Protein AF-A0A8I1JIL5-F1 (afdb_monomer_lite)

Sequence (78 aa):
MTQQPVDDIEIVAALFQLARSGAIYTKEVLLIEAKKLFPDVPEERLLDCRRQLGERLKGSDYLGYSDEYDRQRRRKAS

Foldseek 3Di:
DPDDDDDLVVLLVVLVVVVVVVPDDDPVVSLVVSCVVCVPDDSVSSVVSVVVNVVCVVPPCPVVVVVVVVVVVVVVVD

Radius of gyration: 16.39 Å; chains: 1; bounding box: 41×23×46 Å

Secondary structure (DSSP, 8-state):
--PPPPPHHHHHHHHHHHHHTSS--SHHHHHHHHHHH-TTS-HHHHHHHHHHHHHHHHH--GGGHHHHHHHHHHHHT-

Organism: Pseudomonas putida (NCBI:txid303)

pLDDT: mean 82.48, std 12.1, range [37.72, 95.0]

Structure (mmCIF, N/CA/C/O backbone):
data_AF-A0A8I1JIL5-F1
#
_entry.id   AF-A0A8I1JIL5-F1
#
loop_
_atom_site.group_PDB
_atom_site.id
_atom_site.type_symbol
_atom_site.label_atom_id
_atom_site.label_alt_id
_atom_site.label_comp_id
_atom_site.label_asym_id
_atom_site.label_entity_id
_atom_site.label_seq_id
_atom_site.pdbx_PDB_ins_code
_atom_site.Cartn_x
_atom_site.Cartn_y
_atom_site.Cartn_z
_atom_site.occupancy
_atom_site.B_iso_or_equiv
_atom_site.auth_seq_id
_atom_site.auth_comp_id
_atom_site.auth_asym_id
_atom_site.auth_atom_id
_atom_site.pdbx_PDB_model_num
ATOM 1 N N . MET A 1 1 ? -26.007 -1.118 11.881 1.00 37.72 1 MET A N 1
ATOM 2 C CA . MET A 1 1 ? -25.633 -1.491 10.500 1.00 37.72 1 MET A CA 1
ATOM 3 C C . MET A 1 1 ? -24.357 -2.304 10.605 1.00 37.72 1 MET A C 1
ATOM 5 O O . MET A 1 1 ? -23.373 -1.773 11.096 1.00 37.72 1 MET A O 1
ATOM 9 N N . THR A 1 2 ? -24.386 -3.593 10.279 1.00 46.72 2 THR A N 1
ATOM 10 C CA . THR A 1 2 ? -23.179 -4.431 10.246 1.00 46.72 2 THR A CA 1
ATOM 11 C C . THR A 1 2 ? -22.372 -4.032 9.016 1.00 46.72 2 THR A C 1
ATOM 13 O O . THR A 1 2 ? -22.764 -4.369 7.901 1.00 46.72 2 THR A O 1
ATOM 16 N N . GLN A 1 3 ? -21.308 -3.246 9.198 1.00 57.94 3 GLN A N 1
ATOM 17 C CA . GLN A 1 3 ? -20.343 -3.005 8.126 1.00 57.94 3 GLN A CA 1
ATOM 18 C C . GLN A 1 3 ? -19.742 -4.355 7.732 1.00 57.94 3 GLN A C 1
ATOM 20 O O . GLN A 1 3 ? -19.251 -5.094 8.587 1.00 57.94 3 GLN A O 1
ATOM 25 N N . GLN A 1 4 ? -19.850 -4.712 6.454 1.00 61.56 4 GLN A N 1
ATOM 26 C CA . GLN A 1 4 ? -19.128 -5.864 5.934 1.00 61.56 4 GLN A CA 1
ATOM 27 C C . GLN A 1 4 ? -17.624 -5.584 6.059 1.00 61.56 4 GLN A C 1
ATOM 29 O O . GLN A 1 4 ? -17.205 -4.450 5.812 1.00 61.56 4 GLN A O 1
ATOM 34 N N . PRO A 1 5 ? -16.815 -6.574 6.466 1.00 77.62 5 PRO A N 1
ATOM 35 C CA . PRO A 1 5 ? -15.376 -6.391 6.549 1.00 77.62 5 PRO A CA 1
ATOM 36 C C . PRO A 1 5 ? -14.819 -6.069 5.157 1.00 77.62 5 PRO A C 1
ATOM 38 O O . PRO A 1 5 ? -15.039 -6.826 4.215 1.00 77.62 5 PRO A O 1
ATOM 41 N N . VAL A 1 6 ? -14.109 -4.943 5.050 1.00 84.25 6 VAL A N 1
ATOM 42 C CA . VAL A 1 6 ? -13.361 -4.533 3.849 1.00 84.25 6 VAL A CA 1
ATOM 43 C C . VAL A 1 6 ? -12.366 -5.628 3.461 1.00 84.25 6 VAL A C 1
ATOM 45 O O . VAL A 1 6 ? -11.698 -6.181 4.343 1.00 84.25 6 VAL A O 1
ATOM 48 N N . ASP A 1 7 ? -12.250 -5.921 2.166 1.00 92.44 7 ASP A N 1
ATOM 49 C CA . ASP A 1 7 ? -11.316 -6.917 1.625 1.00 92.44 7 ASP A CA 1
ATOM 50 C C . ASP A 1 7 ? -9.883 -6.346 1.527 1.00 92.44 7 ASP A C 1
ATOM 52 O O . ASP A 1 7 ? -9.670 -5.156 1.288 1.00 92.44 7 ASP A O 1
ATOM 56 N N . ASP A 1 8 ? -8.872 -7.201 1.677 1.00 92.50 8 ASP A N 1
ATOM 57 C CA . ASP A 1 8 ? -7.457 -6.840 1.542 1.00 92.50 8 ASP A CA 1
ATOM 58 C C . ASP A 1 8 ? -7.162 -6.229 0.169 1.00 92.50 8 ASP A C 1
ATOM 60 O O . ASP A 1 8 ? -6.356 -5.305 0.057 1.00 92.50 8 ASP A O 1
ATOM 64 N N . ILE A 1 9 ? -7.834 -6.694 -0.892 1.00 92.12 9 ILE A N 1
ATOM 65 C CA . ILE A 1 9 ? -7.620 -6.144 -2.235 1.00 92.12 9 ILE A CA 1
ATOM 66 C C . ILE A 1 9 ? -8.069 -4.683 -2.349 1.00 92.12 9 ILE A C 1
ATOM 68 O O . ILE A 1 9 ? -7.417 -3.900 -3.044 1.00 92.12 9 ILE A O 1
ATOM 72 N N . GLU A 1 10 ? -9.128 -4.304 -1.634 1.00 93.12 10 GLU A N 1
ATOM 73 C CA . GLU A 1 10 ? -9.626 -2.929 -1.577 1.00 93.12 10 GLU A CA 1
ATOM 74 C C . GLU A 1 10 ? -8.651 -2.039 -0.799 1.00 93.12 10 GLU A C 1
ATOM 76 O O . GLU A 1 10 ? -8.329 -0.935 -1.244 1.00 93.12 10 GLU A O 1
ATOM 81 N N . ILE A 1 11 ? -8.094 -2.553 0.304 1.00 94.38 11 ILE A N 1
ATOM 82 C CA . ILE A 1 11 ? -7.049 -1.866 1.076 1.00 94.38 11 ILE A CA 1
ATOM 83 C C . ILE A 1 11 ? -5.810 -1.654 0.202 1.00 94.38 11 ILE A C 1
ATOM 85 O O . ILE A 1 11 ? -5.305 -0.536 0.108 1.00 94.38 11 ILE A O 1
ATOM 89 N N . VAL A 1 12 ? -5.333 -2.690 -0.493 1.00 93.38 12 VAL A N 1
ATOM 90 C CA . VAL A 1 12 ? -4.169 -2.601 -1.392 1.00 93.38 12 VAL A CA 1
ATOM 91 C C . VAL A 1 12 ? -4.399 -1.576 -2.508 1.00 93.38 12 VAL A C 1
ATOM 93 O O . VAL A 1 12 ? -3.499 -0.788 -2.812 1.00 93.38 12 VAL A O 1
ATOM 96 N N . ALA A 1 13 ? -5.594 -1.546 -3.103 1.00 92.62 13 ALA A N 1
ATOM 97 C CA . ALA A 1 13 ? -5.942 -0.571 -4.133 1.00 92.62 13 ALA A CA 1
ATOM 98 C C . ALA A 1 13 ? -5.946 0.868 -3.588 1.00 92.62 13 ALA A C 1
ATOM 100 O O . ALA A 1 13 ? -5.378 1.764 -4.218 1.00 92.62 13 ALA A O 1
ATOM 101 N N . ALA A 1 14 ? -6.513 1.092 -2.399 1.00 91.62 14 ALA A N 1
ATOM 102 C CA . ALA A 1 14 ? -6.507 2.398 -1.745 1.00 91.62 14 ALA A CA 1
ATOM 103 C C . ALA A 1 14 ? -5.083 2.858 -1.383 1.00 91.62 14 ALA A C 1
ATOM 105 O O . ALA A 1 14 ? -4.716 4.005 -1.641 1.00 91.62 14 ALA A O 1
ATOM 106 N N . LEU A 1 15 ? -4.241 1.955 -0.867 1.00 91.25 15 LEU A N 1
ATOM 107 C CA . LEU A 1 15 ? -2.826 2.233 -0.601 1.00 91.25 15 LEU A CA 1
ATOM 108 C C . LEU A 1 15 ? -2.074 2.628 -1.880 1.00 91.25 15 LEU A C 1
ATOM 110 O O . LEU A 1 15 ? -1.260 3.551 -1.857 1.00 91.25 15 LEU A O 1
ATOM 114 N N . PHE A 1 16 ? -2.360 1.969 -3.006 1.00 89.94 16 PHE A N 1
ATOM 115 C CA . PHE A 1 16 ? -1.773 2.330 -4.296 1.00 89.94 16 PHE A CA 1
ATOM 116 C C . PHE A 1 16 ? -2.210 3.726 -4.760 1.00 89.94 16 PHE A C 1
ATOM 118 O O . PHE A 1 16 ? -1.375 4.507 -5.220 1.00 89.94 16 PHE A O 1
ATOM 125 N N . GLN A 1 17 ? -3.493 4.070 -4.610 1.00 89.44 17 GLN A N 1
ATOM 126 C CA . GLN A 1 17 ? -4.002 5.408 -4.931 1.00 89.44 17 GLN A CA 1
ATOM 127 C C . GLN A 1 17 ? -3.347 6.489 -4.061 1.00 89.44 17 GLN A C 1
ATOM 129 O O . GLN A 1 17 ? -2.885 7.504 -4.586 1.00 89.44 17 GLN A O 1
ATOM 134 N N . LEU A 1 18 ? -3.238 6.240 -2.753 1.00 87.81 18 LEU A N 1
ATOM 135 C CA . LEU A 1 18 ? -2.548 7.110 -1.801 1.00 87.81 18 LEU A CA 1
ATOM 136 C C . LEU A 1 18 ? -1.081 7.324 -2.200 1.00 87.81 18 LEU A C 1
ATOM 138 O O . LEU A 1 18 ? -0.630 8.466 -2.281 1.00 87.81 18 LEU A O 1
ATOM 142 N N . ALA A 1 19 ? -0.357 6.257 -2.545 1.00 84.75 19 ALA A N 1
ATOM 143 C CA . ALA A 1 19 ? 1.025 6.350 -3.015 1.00 84.75 19 ALA A CA 1
ATOM 144 C C . ALA A 1 19 ? 1.155 7.125 -4.343 1.00 84.75 19 ALA A C 1
ATOM 146 O O . ALA A 1 19 ? 2.089 7.907 -4.515 1.00 84.75 19 ALA A O 1
ATOM 147 N N . ARG A 1 20 ? 0.204 6.963 -5.276 1.00 84.25 20 ARG A N 1
ATOM 148 C CA . ARG A 1 20 ? 0.187 7.692 -6.559 1.00 84.25 20 ARG A CA 1
ATOM 149 C C . ARG A 1 20 ? -0.196 9.163 -6.447 1.00 84.25 20 ARG A C 1
ATOM 151 O O . ARG A 1 20 ? 0.102 9.911 -7.374 1.00 84.25 20 ARG A O 1
ATOM 158 N N . SER A 1 21 ? -0.850 9.580 -5.364 1.00 80.94 21 SER A N 1
ATOM 159 C CA . SER A 1 21 ? -1.279 10.973 -5.174 1.00 80.94 21 SER A CA 1
ATOM 160 C C . SER A 1 21 ? -0.114 11.970 -5.144 1.00 80.94 21 SER A C 1
ATOM 162 O O . SER A 1 21 ? -0.327 13.167 -5.311 1.00 80.94 21 SER A O 1
ATOM 164 N N . GLY A 1 22 ? 1.116 11.494 -4.912 1.00 63.81 22 GLY A N 1
ATOM 165 C CA . GLY A 1 22 ? 2.298 12.343 -4.782 1.00 63.81 22 GLY A CA 1
ATOM 166 C C . GLY A 1 22 ? 2.328 13.157 -3.487 1.00 63.81 22 GLY A C 1
ATOM 167 O O . GLY A 1 22 ? 3.274 13.898 -3.275 1.00 63.81 22 GLY A O 1
ATOM 168 N N . ALA A 1 23 ? 1.337 13.025 -2.599 1.00 66.00 23 ALA A N 1
ATOM 169 C CA . ALA A 1 23 ? 1.326 13.690 -1.294 1.00 66.00 23 ALA A CA 1
ATOM 170 C C . ALA A 1 23 ? 2.080 12.895 -0.210 1.00 66.00 23 ALA A C 1
ATOM 172 O O . ALA A 1 23 ? 2.400 13.428 0.851 1.00 66.00 23 ALA A O 1
ATOM 173 N N . ILE A 1 24 ? 2.362 11.615 -0.468 1.00 69.44 24 ILE A N 1
ATOM 174 C CA . ILE A 1 24 ? 2.890 10.668 0.514 1.00 69.44 24 ILE A CA 1
ATOM 175 C C . ILE A 1 24 ? 4.274 10.205 0.074 1.00 69.44 24 ILE A C 1
ATOM 177 O O . ILE A 1 24 ? 4.418 9.423 -0.862 1.00 69.44 24 ILE A O 1
ATOM 181 N N . TYR A 1 25 ? 5.294 10.693 0.776 1.00 66.19 25 TYR A N 1
ATOM 182 C CA . TYR A 1 25 ? 6.699 10.478 0.419 1.00 66.19 25 TYR A CA 1
ATOM 183 C C . TYR A 1 25 ? 7.395 9.417 1.277 1.00 66.19 25 TYR A C 1
ATOM 185 O O . TYR A 1 25 ? 8.521 9.025 0.975 1.00 66.19 25 TYR A O 1
ATOM 193 N N . THR A 1 26 ? 6.747 8.938 2.346 1.00 79.88 26 THR A N 1
ATOM 194 C CA . THR A 1 26 ? 7.325 7.929 3.241 1.00 79.88 26 THR A CA 1
ATOM 195 C C . THR A 1 26 ? 6.340 6.817 3.583 1.00 79.88 26 THR A C 1
ATOM 197 O O . THR A 1 26 ? 5.116 6.982 3.554 1.00 79.88 26 THR A O 1
ATOM 200 N N . LYS A 1 27 ? 6.898 5.655 3.939 1.00 80.25 27 LYS A N 1
ATOM 201 C CA . LYS A 1 27 ? 6.145 4.456 4.335 1.00 80.25 27 LYS A CA 1
ATOM 202 C C . LYS A 1 27 ? 5.364 4.654 5.642 1.00 80.25 27 LYS A C 1
ATOM 204 O O . LYS A 1 27 ? 4.377 3.953 5.860 1.00 80.25 27 LYS A O 1
ATOM 209 N N . GLU A 1 28 ? 5.806 5.577 6.495 1.00 84.50 28 GLU A N 1
ATOM 210 C CA . GLU A 1 28 ? 5.155 5.967 7.748 1.00 84.50 28 GLU A CA 1
ATOM 211 C C . GLU A 1 28 ? 3.918 6.828 7.480 1.00 84.50 28 GLU A C 1
ATOM 213 O O . GLU A 1 28 ? 2.852 6.543 8.019 1.00 84.50 28 GLU A O 1
ATOM 218 N N . VAL A 1 29 ? 4.031 7.830 6.599 1.00 85.88 29 VAL A N 1
ATOM 219 C CA . VAL A 1 29 ? 2.894 8.687 6.225 1.00 85.88 29 VAL A CA 1
ATOM 220 C C . VAL A 1 29 ? 1.810 7.861 5.533 1.00 85.88 29 VAL A C 1
ATOM 222 O O . VAL A 1 29 ? 0.634 8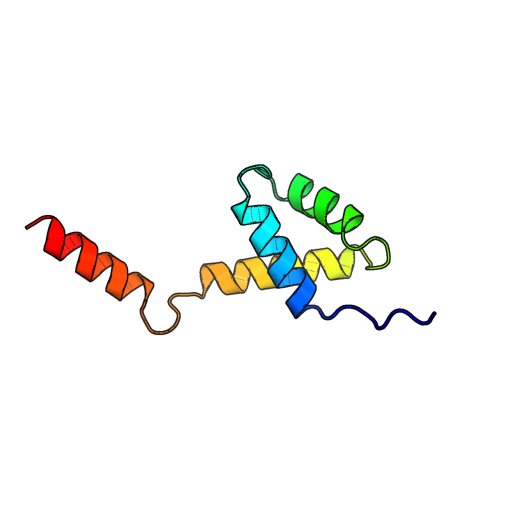.014 5.850 1.00 85.88 29 VAL A O 1
ATOM 225 N N . LEU A 1 30 ? 2.195 6.913 4.670 1.00 87.56 30 LEU A N 1
ATOM 226 C CA . LEU A 1 30 ? 1.241 6.007 4.02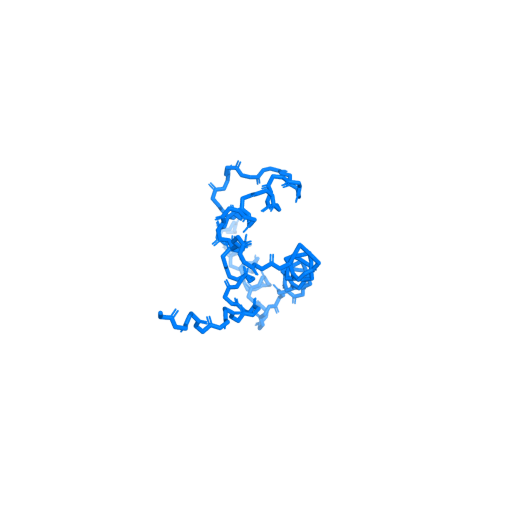5 1.00 87.56 30 LEU A CA 1
ATOM 227 C C . LEU A 1 30 ? 0.425 5.204 5.048 1.00 87.56 30 LEU A C 1
ATOM 229 O O . LEU A 1 30 ? -0.781 5.046 4.885 1.00 87.56 30 LEU A O 1
ATOM 233 N N . LEU A 1 31 ? 1.069 4.720 6.113 1.00 88.81 31 LEU A N 1
ATOM 234 C CA . LEU A 1 31 ? 0.403 3.953 7.165 1.00 88.81 31 LEU A CA 1
ATOM 235 C C . LEU A 1 31 ? -0.515 4.831 8.028 1.00 88.81 31 LEU A C 1
ATOM 237 O O . LEU A 1 31 ? -1.595 4.387 8.405 1.00 88.81 31 LEU A O 1
ATOM 241 N N . ILE A 1 32 ? -0.113 6.071 8.323 1.00 91.12 32 ILE A N 1
ATOM 242 C CA . ILE A 1 32 ? -0.955 7.037 9.047 1.00 91.12 32 ILE A CA 1
ATOM 243 C C . ILE A 1 32 ? -2.233 7.330 8.256 1.00 91.12 32 ILE A C 1
ATOM 245 O O . ILE A 1 32 ? -3.324 7.267 8.818 1.00 91.12 32 ILE A O 1
ATOM 249 N N . GLU A 1 33 ? -2.117 7.608 6.957 1.00 90.94 33 GLU A N 1
ATOM 250 C CA . GLU A 1 33 ? -3.283 7.863 6.103 1.00 90.94 33 GLU A CA 1
ATOM 251 C C . GLU A 1 33 ? -4.152 6.609 5.934 1.00 90.94 33 GLU A C 1
ATOM 253 O O . GLU A 1 33 ? -5.376 6.696 5.992 1.00 90.94 33 GLU A O 1
ATOM 258 N N . ALA A 1 34 ? -3.543 5.425 5.835 1.00 90.50 34 ALA A N 1
ATOM 259 C CA . ALA A 1 34 ? -4.278 4.163 5.795 1.00 90.50 34 ALA A CA 1
ATOM 260 C C . ALA A 1 34 ? -5.111 3.925 7.065 1.00 90.50 34 ALA A C 1
ATOM 262 O O . ALA A 1 34 ? -6.265 3.524 6.962 1.00 90.50 34 ALA A O 1
ATOM 263 N N . LYS A 1 35 ? -4.566 4.227 8.254 1.00 93.12 35 LYS A N 1
ATOM 264 C CA . LYS A 1 35 ? -5.302 4.131 9.529 1.00 93.12 35 LYS A CA 1
ATOM 265 C C . LYS A 1 35 ? -6.487 5.095 9.599 1.00 93.12 35 LYS A C 1
ATOM 267 O O . LYS A 1 35 ? -7.489 4.772 10.224 1.00 93.12 35 LYS A O 1
ATOM 272 N N . LYS A 1 36 ? -6.394 6.270 8.967 1.00 92.81 36 LYS A N 1
ATOM 273 C CA . LYS A 1 36 ? -7.525 7.210 8.873 1.00 92.81 36 LYS A CA 1
ATOM 274 C C . LYS A 1 36 ? -8.615 6.690 7.940 1.00 92.81 36 LYS A C 1
ATOM 276 O O . LYS A 1 36 ? -9.792 6.878 8.226 1.00 92.81 36 LYS A O 1
ATOM 281 N N . LEU A 1 37 ? -8.220 6.060 6.832 1.00 91.81 37 LEU A N 1
ATOM 282 C CA . LEU A 1 37 ? -9.145 5.512 5.839 1.00 91.81 37 LEU A CA 1
ATOM 283 C C . LEU A 1 37 ? -9.839 4.233 6.333 1.00 91.81 37 LEU A C 1
ATOM 285 O O . LEU A 1 37 ? -10.999 3.995 6.012 1.00 91.81 37 LEU A O 1
ATOM 289 N N . PHE A 1 38 ? -9.126 3.430 7.125 1.00 93.19 38 PHE A N 1
ATOM 290 C CA . PHE A 1 38 ? -9.561 2.131 7.632 1.00 93.19 38 PHE A CA 1
ATOM 291 C C . PHE A 1 38 ? -9.394 2.048 9.161 1.00 93.19 38 PHE A C 1
ATOM 293 O O . PHE A 1 38 ? -8.557 1.283 9.646 1.00 93.19 38 PHE A O 1
ATOM 300 N N . PRO A 1 39 ? -10.165 2.829 9.941 1.00 92.94 39 PRO A N 1
ATOM 301 C CA . PRO A 1 39 ? -9.985 2.926 11.392 1.00 92.94 39 PRO A CA 1
ATOM 302 C C . PRO A 1 39 ? -10.274 1.613 12.131 1.00 92.94 39 PRO A C 1
ATOM 304 O O . PRO A 1 39 ? -9.671 1.347 13.167 1.00 92.94 39 PRO A O 1
ATOM 307 N N . ASP A 1 40 ? -11.156 0.778 11.580 1.00 93.31 40 ASP A N 1
ATOM 308 C CA . ASP A 1 40 ? -11.551 -0.506 12.168 1.00 93.31 40 ASP A CA 1
ATOM 309 C C . ASP A 1 40 ? -10.629 -1.668 11.758 1.00 93.31 40 ASP A C 1
ATOM 311 O O . ASP A 1 40 ? -10.801 -2.802 12.210 1.00 93.31 40 ASP A O 1
ATOM 315 N N . VAL A 1 41 ? -9.643 -1.414 10.889 1.00 92.56 41 VAL A N 1
ATOM 316 C CA . VAL A 1 41 ? -8.698 -2.434 10.428 1.00 92.56 41 VAL A CA 1
ATOM 317 C C . VAL A 1 41 ? -7.461 -2.439 11.333 1.00 92.56 41 VAL A C 1
ATOM 319 O O . VAL A 1 41 ? -6.810 -1.404 11.489 1.00 92.56 41 VAL A O 1
ATOM 322 N N . PRO A 1 42 ? -7.071 -3.600 11.896 1.00 93.69 42 PRO A N 1
ATOM 323 C CA . PRO A 1 42 ? -5.859 -3.706 12.697 1.00 93.69 42 PRO A CA 1
ATOM 324 C C . PRO A 1 42 ? -4.613 -3.268 11.923 1.00 93.69 42 PRO A C 1
ATOM 326 O O . PRO A 1 42 ? -4.441 -3.593 10.747 1.00 93.69 42 PRO A O 1
ATOM 329 N N . GLU A 1 43 ? -3.694 -2.592 12.609 1.00 92.19 43 GLU A N 1
ATOM 330 C CA . GLU A 1 43 ? -2.451 -2.102 12.007 1.00 92.19 43 GLU A CA 1
ATOM 331 C C . GLU A 1 43 ? -1.624 -3.212 11.348 1.00 92.19 43 GLU A C 1
ATOM 333 O O . GLU A 1 43 ? -1.076 -3.005 10.267 1.00 92.19 43 GLU A O 1
ATOM 338 N N . GLU A 1 44 ? -1.576 -4.400 11.952 1.00 94.19 44 GLU A N 1
ATOM 339 C CA . GLU A 1 44 ? -0.890 -5.567 11.389 1.00 94.19 44 GLU A CA 1
ATOM 340 C C . GLU A 1 44 ? -1.424 -5.931 9.996 1.00 94.19 44 GLU A C 1
ATOM 342 O O . GLU A 1 44 ? -0.650 -6.180 9.070 1.00 94.19 44 GLU A O 1
ATOM 347 N N . ARG A 1 45 ? -2.745 -5.860 9.808 1.00 95.00 45 ARG A N 1
ATOM 348 C CA . ARG A 1 45 ? -3.395 -6.143 8.526 1.00 95.00 45 ARG A CA 1
ATOM 349 C C . ARG A 1 45 ? -3.093 -5.062 7.484 1.00 95.00 45 ARG A C 1
ATOM 351 O O . ARG A 1 45 ? -2.837 -5.380 6.324 1.00 95.00 45 ARG A O 1
ATOM 358 N N . LEU A 1 46 ? -3.033 -3.791 7.893 1.00 93.50 46 LEU A N 1
ATOM 359 C CA . LEU A 1 46 ? -2.597 -2.692 7.017 1.00 93.50 46 LEU A CA 1
ATOM 360 C C . LEU A 1 46 ? -1.130 -2.847 6.588 1.00 93.50 46 LEU A C 1
ATOM 362 O O . LEU A 1 46 ? -0.782 -2.566 5.438 1.00 93.50 46 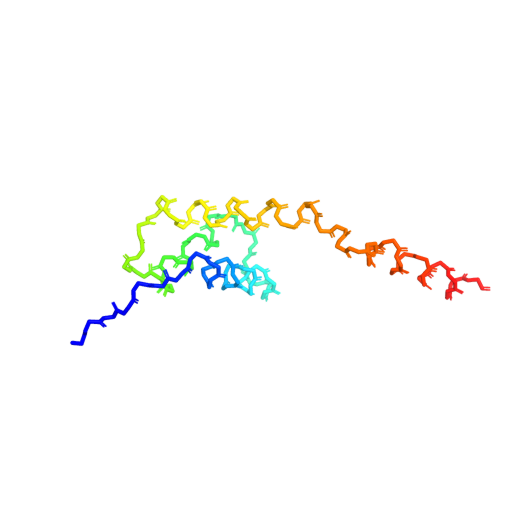LEU A O 1
ATOM 366 N N . LEU A 1 47 ? -0.264 -3.307 7.495 1.00 93.25 47 LEU A N 1
ATOM 367 C CA . LEU A 1 47 ? 1.141 -3.588 7.200 1.00 93.25 47 LEU A CA 1
ATOM 368 C C . LEU A 1 47 ? 1.294 -4.747 6.210 1.00 93.25 47 LEU A C 1
ATOM 370 O O . LEU A 1 47 ? 2.124 -4.644 5.301 1.00 93.25 47 LEU A O 1
ATOM 374 N N . ASP A 1 48 ? 0.484 -5.800 6.340 1.00 94.88 48 ASP A N 1
ATOM 375 C CA . ASP A 1 48 ? 0.480 -6.902 5.378 1.00 94.88 48 ASP A CA 1
ATOM 376 C C . ASP A 1 48 ? -0.011 -6.453 3.995 1.00 94.88 48 ASP A C 1
ATOM 378 O O . ASP A 1 48 ? 0.674 -6.674 2.996 1.00 94.88 48 ASP A O 1
ATOM 382 N N . CYS A 1 49 ? -1.106 -5.690 3.925 1.00 94.38 49 CYS A N 1
ATOM 383 C CA . CYS A 1 49 ? -1.579 -5.099 2.668 1.00 94.38 49 CYS A CA 1
ATOM 384 C C . CYS A 1 49 ? -0.507 -4.203 2.018 1.00 94.38 49 CYS A C 1
ATOM 386 O O . CYS A 1 49 ? -0.291 -4.240 0.804 1.00 94.38 49 CYS A O 1
ATOM 388 N N . ARG A 1 50 ? 0.243 -3.431 2.815 1.00 91.00 50 ARG A N 1
ATOM 389 C CA . ARG A 1 50 ? 1.376 -2.636 2.314 1.00 91.00 50 ARG A CA 1
ATOM 390 C C . ARG A 1 50 ? 2.493 -3.518 1.742 1.00 91.00 50 ARG A C 1
ATOM 392 O O . ARG A 1 50 ? 3.093 -3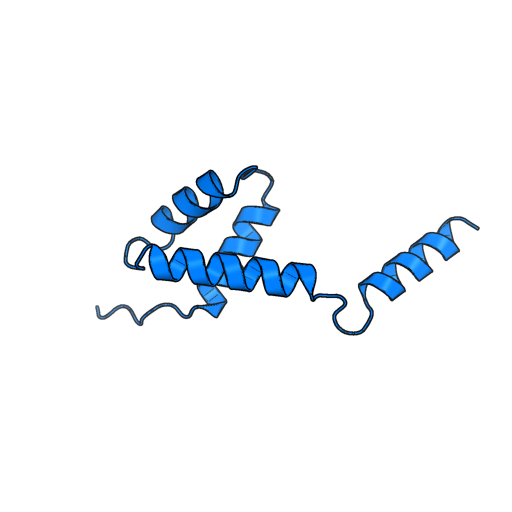.151 0.732 1.00 91.00 50 ARG A O 1
ATOM 399 N N . ARG A 1 51 ? 2.789 -4.665 2.363 1.00 90.94 51 ARG A N 1
ATOM 400 C CA . ARG A 1 51 ? 3.753 -5.647 1.836 1.00 90.94 51 ARG A CA 1
ATOM 401 C C . ARG A 1 51 ? 3.271 -6.217 0.501 1.00 90.94 51 ARG A C 1
ATOM 403 O O . ARG A 1 51 ? 4.033 -6.181 -0.464 1.00 90.94 51 ARG A O 1
ATOM 410 N N . GLN A 1 52 ? 2.008 -6.644 0.420 1.00 91.12 52 GLN A N 1
ATOM 411 C CA . GLN A 1 52 ? 1.397 -7.150 -0.815 1.00 91.12 52 GLN A CA 1
ATOM 412 C C . GLN A 1 52 ? 1.459 -6.118 -1.952 1.00 91.12 52 GLN A C 1
ATOM 414 O O . GLN A 1 52 ? 1.753 -6.466 -3.095 1.00 91.12 52 GLN A O 1
ATOM 419 N N . LEU A 1 53 ? 1.238 -4.833 -1.648 1.00 89.19 53 LEU A N 1
ATOM 420 C CA . LEU A 1 53 ? 1.420 -3.751 -2.616 1.00 89.19 53 LEU A CA 1
ATOM 421 C C . LEU A 1 53 ? 2.857 -3.714 -3.159 1.00 89.19 53 LEU A C 1
ATOM 423 O O . LEU A 1 53 ? 3.053 -3.666 -4.371 1.00 89.19 53 LEU A O 1
ATOM 427 N N . GLY A 1 54 ? 3.862 -3.761 -2.281 1.00 84.00 54 GLY A N 1
ATOM 428 C CA . GLY A 1 54 ? 5.271 -3.766 -2.682 1.00 84.00 54 GLY A CA 1
ATOM 429 C C . GLY A 1 54 ? 5.643 -4.964 -3.562 1.00 84.00 54 GLY A C 1
ATOM 430 O O . GLY A 1 54 ? 6.340 -4.799 -4.563 1.00 84.00 54 GLY A O 1
ATOM 431 N N . GLU A 1 55 ? 5.138 -6.153 -3.234 1.00 86.94 55 GLU A N 1
ATOM 432 C CA . GLU A 1 55 ? 5.330 -7.370 -4.035 1.00 86.94 55 GLU A CA 1
ATOM 433 C C . GLU A 1 55 ? 4.716 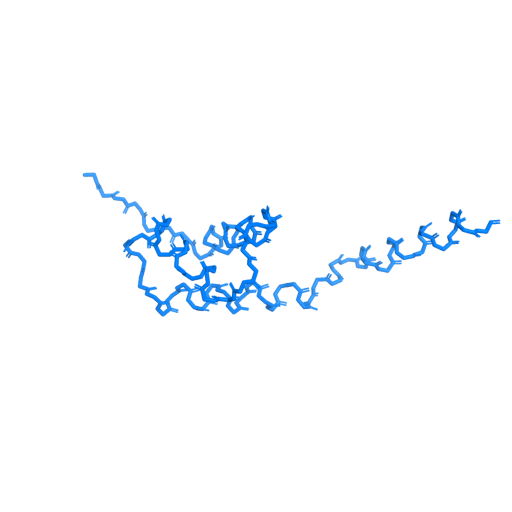-7.235 -5.429 1.00 86.94 55 GLU A C 1
ATOM 435 O O . GLU A 1 55 ? 5.376 -7.542 -6.422 1.00 86.94 55 GLU A O 1
ATOM 440 N N . ARG A 1 56 ? 3.492 -6.699 -5.516 1.00 84.31 56 ARG A N 1
ATOM 441 C CA . ARG A 1 56 ? 2.814 -6.450 -6.795 1.00 84.31 56 ARG A CA 1
ATOM 442 C C . ARG A 1 56 ? 3.562 -5.430 -7.646 1.00 84.31 56 ARG A C 1
ATOM 444 O O . ARG A 1 56 ? 3.749 -5.677 -8.828 1.00 84.31 56 ARG 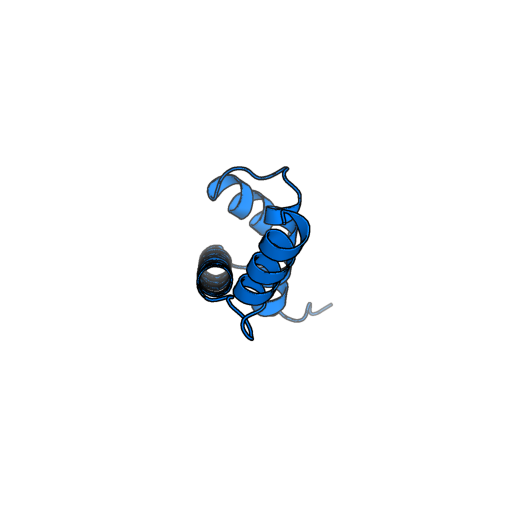A O 1
ATOM 451 N N . LEU A 1 57 ? 4.035 -4.332 -7.057 1.00 79.31 57 LEU A N 1
ATOM 452 C CA . LEU A 1 57 ? 4.792 -3.305 -7.782 1.00 79.31 57 LEU A CA 1
ATOM 453 C C . LEU A 1 57 ? 6.160 -3.802 -8.261 1.00 79.31 57 LEU A C 1
ATOM 455 O O . LEU A 1 57 ? 6.598 -3.438 -9.347 1.00 79.31 57 LEU A O 1
ATOM 459 N N . LYS A 1 58 ? 6.843 -4.638 -7.469 1.00 75.56 58 LYS A N 1
ATOM 460 C CA . LYS A 1 58 ? 8.132 -5.228 -7.859 1.00 75.56 58 LYS A CA 1
ATOM 461 C C . LYS A 1 58 ? 7.967 -6.321 -8.918 1.00 75.56 58 LYS A C 1
ATOM 463 O O . LYS A 1 58 ? 8.841 -6.480 -9.763 1.00 75.56 58 LYS A O 1
ATOM 468 N N . GLY A 1 59 ? 6.882 -7.089 -8.847 1.00 69.62 59 GLY A N 1
ATOM 469 C CA . GLY A 1 59 ? 6.596 -8.198 -9.757 1.00 69.62 59 GLY A CA 1
ATOM 470 C C . GLY A 1 59 ? 5.863 -7.805 -11.042 1.00 69.62 59 GLY A C 1
ATOM 471 O O . GLY A 1 59 ? 5.716 -8.649 -11.923 1.00 69.62 59 GLY A O 1
ATOM 472 N N . SER A 1 60 ? 5.382 -6.565 -11.173 1.00 66.25 60 SER A N 1
ATOM 473 C CA . SER A 1 60 ? 4.556 -6.155 -12.310 1.00 66.25 60 SER A CA 1
ATOM 474 C C . SER A 1 60 ? 5.383 -5.769 -13.539 1.00 66.25 60 SER A C 1
ATOM 476 O O . SER A 1 60 ? 5.356 -4.618 -13.966 1.00 66.25 60 SER A O 1
ATOM 478 N N . ASP A 1 61 ? 6.036 -6.738 -14.174 1.00 67.06 61 ASP A N 1
ATOM 479 C CA . ASP A 1 61 ? 6.075 -6.732 -15.642 1.00 67.06 61 ASP A CA 1
ATOM 480 C C . ASP A 1 61 ? 4.914 -7.582 -16.163 1.00 67.06 61 ASP A C 1
ATOM 482 O O . ASP A 1 61 ? 5.062 -8.624 -16.802 1.00 67.06 61 ASP A O 1
ATOM 486 N N . TYR A 1 62 ? 3.709 -7.175 -15.757 1.00 66.31 62 TYR A N 1
ATOM 487 C CA . TYR A 1 62 ? 2.492 -7.895 -16.083 1.00 66.31 62 TYR A CA 1
ATOM 488 C C . TYR A 1 62 ? 2.357 -7.945 -17.605 1.00 66.31 62 TYR A C 1
ATOM 490 O O . TYR A 1 62 ? 2.266 -6.904 -18.249 1.00 66.31 62 TYR A O 1
ATOM 498 N N . LEU A 1 63 ? 2.383 -9.155 -18.168 1.00 70.25 63 LEU A N 1
ATOM 499 C CA . LEU A 1 63 ? 2.312 -9.403 -19.611 1.00 70.25 63 LEU A CA 1
ATOM 500 C C . LEU A 1 63 ? 3.398 -8.703 -20.455 1.00 70.25 63 LEU A C 1
ATOM 502 O O . LEU A 1 63 ? 3.211 -8.549 -21.660 1.00 70.25 63 LEU A O 1
ATOM 506 N N . GLY A 1 64 ? 4.529 -8.293 -19.873 1.00 76.81 64 GLY A N 1
ATOM 507 C CA . GLY A 1 64 ? 5.574 -7.605 -20.637 1.00 76.81 64 GLY A CA 1
ATOM 508 C C . GLY A 1 64 ? 5.258 -6.141 -20.963 1.00 76.81 64 GLY A C 1
ATOM 509 O O . GLY A 1 64 ? 5.861 -5.581 -21.880 1.00 76.81 64 GLY A O 1
ATOM 510 N N . TYR A 1 65 ? 4.291 -5.509 -20.284 1.00 78.50 65 TYR A N 1
ATOM 511 C CA . TYR A 1 65 ? 3.920 -4.115 -20.560 1.00 78.50 65 TYR A CA 1
ATOM 512 C C . TYR A 1 65 ? 5.052 -3.119 -20.277 1.00 78.50 65 TYR A C 1
ATOM 514 O O . TYR A 1 65 ? 5.130 -2.090 -20.954 1.00 78.50 65 TYR A O 1
ATOM 522 N N . SER A 1 66 ? 5.934 -3.398 -19.310 1.00 75.62 66 SER A N 1
ATOM 523 C CA . SER A 1 66 ? 7.102 -2.547 -19.056 1.00 75.62 66 SER A CA 1
ATOM 524 C C . SER A 1 66 ? 8.076 -2.630 -20.233 1.00 75.62 66 SER A C 1
ATOM 526 O O . SER A 1 66 ? 8.480 -1.603 -20.787 1.00 75.62 66 SER A O 1
ATOM 528 N N . ASP A 1 67 ? 8.336 -3.850 -20.704 1.00 79.25 67 ASP A N 1
ATOM 529 C CA . ASP A 1 67 ? 9.157 -4.125 -21.884 1.00 79.25 67 ASP A CA 1
ATOM 530 C C . ASP A 1 67 ? 8.564 -3.540 -23.174 1.00 79.25 67 ASP A C 1
ATOM 532 O O . ASP A 1 67 ? 9.289 -3.100 -24.075 1.00 79.25 67 ASP A O 1
ATOM 536 N N . GLU A 1 68 ? 7.238 -3.561 -23.315 1.00 82.56 68 GLU A N 1
ATOM 537 C CA . GLU A 1 68 ? 6.545 -2.954 -24.447 1.00 82.56 68 GLU A CA 1
ATOM 538 C C . GLU A 1 68 ? 6.668 -1.427 -24.418 1.00 82.56 68 GLU A C 1
ATOM 540 O O . GLU A 1 68 ? 7.024 -0.822 -25.435 1.00 82.56 68 GLU A O 1
ATOM 545 N N . TYR A 1 69 ? 6.445 -0.803 -23.259 1.00 80.81 69 TYR A N 1
ATOM 546 C CA . TYR A 1 69 ? 6.615 0.637 -23.078 1.00 80.81 69 TYR A CA 1
ATOM 547 C C . TYR A 1 69 ? 8.039 1.087 -23.440 1.00 80.81 69 TYR A C 1
ATOM 549 O O . TYR A 1 69 ? 8.218 2.031 -24.218 1.00 80.81 69 TYR A O 1
ATOM 557 N N . ASP A 1 70 ? 9.061 0.374 -22.963 1.00 81.81 70 ASP A N 1
ATOM 558 C CA . ASP A 1 70 ? 10.457 0.667 -23.286 1.00 81.81 70 ASP A CA 1
ATOM 559 C C . ASP A 1 70 ? 10.762 0.501 -24.781 1.00 81.81 70 ASP A C 1
ATOM 561 O O . ASP A 1 70 ? 11.447 1.347 -25.374 1.00 81.81 70 ASP A O 1
ATOM 565 N N . ARG A 1 71 ? 10.218 -0.541 -25.426 1.00 84.25 71 ARG A N 1
ATOM 566 C CA . ARG A 1 71 ? 10.318 -0.730 -26.883 1.00 84.25 71 ARG A CA 1
ATOM 567 C C . ARG A 1 71 ? 9.685 0.428 -27.650 1.00 84.25 71 ARG A C 1
ATOM 569 O O . ARG A 1 71 ? 10.297 0.930 -28.596 1.00 84.25 71 ARG A O 1
ATOM 576 N N . GLN A 1 72 ? 8.496 0.878 -27.254 1.00 85.94 72 GLN A N 1
ATOM 577 C CA . GLN A 1 72 ? 7.830 2.023 -27.879 1.00 85.94 72 GLN A CA 1
ATOM 578 C C . GLN A 1 72 ? 8.629 3.320 -27.685 1.00 85.94 72 GLN A C 1
ATOM 580 O O . GLN A 1 72 ? 8.776 4.100 -28.629 1.00 85.94 72 GLN A O 1
ATOM 585 N N . ARG A 1 73 ? 9.202 3.539 -26.494 1.00 85.00 73 ARG A N 1
ATOM 586 C CA . ARG A 1 73 ? 10.020 4.724 -26.199 1.00 85.00 73 ARG A CA 1
ATOM 587 C C . ARG A 1 73 ? 11.283 4.780 -27.059 1.00 85.00 73 ARG A C 1
ATOM 589 O O . ARG A 1 73 ? 11.587 5.834 -27.608 1.00 85.00 73 ARG A O 1
ATOM 596 N N . ARG A 1 74 ? 11.985 3.652 -27.227 1.00 82.44 74 ARG A N 1
ATOM 597 C CA . ARG A 1 74 ? 13.182 3.562 -28.089 1.00 82.44 74 ARG A CA 1
ATOM 598 C C . ARG A 1 74 ? 12.856 3.838 -29.559 1.00 82.44 74 ARG A C 1
ATOM 600 O O . ARG A 1 74 ? 13.615 4.540 -30.213 1.00 82.44 74 ARG A O 1
ATOM 607 N N . ARG A 1 75 ? 11.707 3.356 -30.052 1.00 79.00 75 ARG A N 1
ATOM 608 C CA . ARG A 1 75 ? 11.241 3.602 -31.431 1.00 79.00 75 ARG A CA 1
ATOM 609 C C . ARG A 1 75 ? 10.919 5.068 -31.726 1.00 79.00 75 ARG A C 1
ATOM 611 O O . ARG A 1 75 ? 11.083 5.479 -32.860 1.00 79.00 75 ARG A O 1
ATOM 618 N N . LYS A 1 76 ? 10.455 5.844 -30.741 1.00 68.12 76 LYS A N 1
ATOM 619 C CA . LYS A 1 76 ? 10.182 7.287 -30.907 1.00 68.12 76 LYS A CA 1
ATOM 620 C C . LYS A 1 76 ? 11.438 8.165 -30.867 1.00 68.12 76 LYS A C 1
ATOM 622 O O . LYS A 1 76 ? 11.354 9.336 -31.213 1.00 68.12 76 LYS A O 1
ATOM 627 N N . ALA A 1 77 ? 12.558 7.630 -30.384 1.00 63.41 77 ALA A N 1
ATOM 628 C CA . ALA A 1 77 ? 13.829 8.343 -30.273 1.00 63.41 77 ALA A CA 1
ATOM 629 C C . ALA A 1 77 ? 14.780 8.084 -31.461 1.00 63.41 77 ALA A C 1
ATOM 631 O O . ALA A 1 77 ? 15.895 8.601 -31.453 1.00 63.41 77 ALA A O 1
ATOM 632 N N . SER A 1 78 ? 14.363 7.259 -32.431 1.00 56.06 78 SER A N 1
ATOM 633 C CA . SER A 1 78 ? 15.048 6.989 -33.708 1.00 56.06 78 SER A CA 1
ATOM 634 C C . SER A 1 78 ? 14.325 7.701 -34.844 1.00 56.06 78 SER A C 1
ATOM 636 O O . SER A 1 78 ? 15.020 8.117 -35.791 1.00 56.06 78 SER A O 1
#